Protein AF-A0A1Y4AIQ0-F1 (afdb_monomer_lite)

Radius of gyration: 14.74 Å; chains: 1; bounding box: 38×46×27 Å

Secondary structure (DSSP, 8-state):
-------------S---S-TT-SSSEEEEEEEEEETTEEEEEETTS-EEEEEGGG-EEEE-SS-SSEEEESSTTEEEE-HHHHHHHT-TTTPEE--

Structure (mmCIF, N/CA/C/O backbone):
data_AF-A0A1Y4AIQ0-F1
#
_entry.id   AF-A0A1Y4AIQ0-F1
#
loop_
_atom_site.group_PDB
_atom_site.id
_atom_site.type_symbol
_atom_site.label_atom_id
_atom_site.label_alt_id
_atom_site.label_comp_id
_atom_site.label_asym_id
_atom_site.label_entity_id
_atom_site.label_seq_id
_atom_site.pdbx_PDB_ins_code
_atom_site.Cartn_x
_atom_site.Cartn_y
_atom_site.Cartn_z
_atom_site.occupancy
_atom_site.B_iso_or_equiv
_atom_site.auth_seq_id
_atom_site.auth_comp_id
_atom_site.auth_asym_id
_atom_site.auth_atom_id
_atom_site.pdbx_PDB_model_num
ATOM 1 N N . MET A 1 1 ? -1.102 -34.269 -13.958 1.00 29.97 1 MET A N 1
ATOM 2 C CA . MET A 1 1 ? 0.057 -34.027 -14.839 1.00 29.97 1 MET A CA 1
ATOM 3 C C . MET A 1 1 ? 0.415 -32.557 -14.704 1.00 29.97 1 MET A C 1
ATOM 5 O O . MET A 1 1 ? -0.475 -31.747 -14.890 1.00 29.97 1 MET A O 1
ATOM 9 N N . ILE A 1 2 ? 1.683 -32.296 -14.364 1.00 36.62 2 ILE A N 1
ATOM 10 C CA . ILE A 1 2 ? 2.462 -31.056 -14.549 1.00 36.62 2 ILE A CA 1
ATOM 11 C C . ILE A 1 2 ? 1.995 -29.822 -13.750 1.00 36.62 2 ILE A C 1
ATOM 13 O O . ILE A 1 2 ? 1.083 -29.106 -14.141 1.00 36.62 2 ILE A O 1
ATOM 17 N N . PHE A 1 3 ? 2.706 -29.565 -12.646 1.00 38.12 3 PHE A N 1
ATOM 18 C CA . PHE A 1 3 ? 2.817 -28.246 -12.022 1.00 38.12 3 PHE A CA 1
ATOM 19 C C . PHE A 1 3 ? 3.684 -27.368 -12.930 1.00 38.12 3 PHE A C 1
ATOM 21 O O . PHE A 1 3 ? 4.819 -27.740 -13.229 1.00 38.12 3 PHE A O 1
ATOM 28 N N . LEU A 1 4 ? 3.159 -26.231 -13.381 1.00 31.05 4 LEU A N 1
ATOM 29 C CA . LEU A 1 4 ? 3.916 -25.252 -14.152 1.00 31.05 4 LEU A CA 1
ATOM 30 C C . LEU A 1 4 ? 4.278 -24.088 -13.222 1.00 31.05 4 LEU A C 1
ATOM 32 O O . LEU A 1 4 ? 3.526 -23.130 -13.084 1.00 31.05 4 LEU A O 1
ATOM 36 N N . ALA A 1 5 ? 5.416 -24.206 -12.541 1.00 42.72 5 ALA A N 1
ATOM 37 C CA . ALA A 1 5 ? 6.068 -23.063 -11.918 1.00 42.72 5 ALA A CA 1
ATOM 38 C C . ALA A 1 5 ? 6.820 -22.313 -13.025 1.00 42.72 5 ALA A C 1
ATOM 40 O O . ALA A 1 5 ? 7.850 -22.790 -13.501 1.00 42.72 5 ALA A O 1
ATOM 41 N N . ILE A 1 6 ? 6.291 -21.175 -13.474 1.00 37.56 6 ILE A N 1
ATOM 42 C CA . ILE A 1 6 ? 7.047 -20.250 -14.320 1.00 37.56 6 ILE A CA 1
ATOM 43 C C . ILE A 1 6 ? 7.687 -19.225 -13.384 1.00 37.56 6 ILE A C 1
ATOM 45 O O . ILE A 1 6 ? 7.074 -18.226 -13.026 1.00 37.56 6 ILE A O 1
ATOM 49 N N . GLY A 1 7 ? 8.911 -19.517 -12.944 1.00 33.06 7 GLY A N 1
ATOM 50 C CA . GLY A 1 7 ? 9.791 -18.516 -12.352 1.00 33.06 7 GLY A CA 1
ATOM 51 C C . GLY A 1 7 ? 10.483 -17.748 -13.472 1.00 33.06 7 GLY A C 1
ATOM 52 O O . GLY A 1 7 ? 11.173 -18.353 -14.294 1.00 33.06 7 GLY A O 1
ATOM 53 N N . PHE A 1 8 ? 10.297 -16.433 -13.516 1.00 34.88 8 PHE A N 1
ATOM 54 C CA . PHE A 1 8 ? 11.135 -15.551 -14.319 1.00 34.88 8 PHE A CA 1
ATOM 55 C C . PHE A 1 8 ? 12.298 -15.077 -13.447 1.00 34.88 8 PHE A C 1
ATOM 57 O O . PHE A 1 8 ? 12.088 -14.493 -12.392 1.00 34.88 8 PHE A O 1
ATOM 64 N N . VAL A 1 9 ? 13.524 -15.370 -13.884 1.00 34.50 9 VAL A N 1
ATOM 65 C CA . VAL A 1 9 ? 14.760 -14.823 -13.317 1.00 34.50 9 VAL A CA 1
ATOM 66 C C . VAL A 1 9 ? 15.197 -13.691 -14.238 1.00 34.50 9 VAL A C 1
ATOM 68 O O . VAL A 1 9 ? 15.555 -13.954 -15.387 1.00 34.50 9 VAL A O 1
ATOM 71 N N . PHE A 1 10 ? 15.186 -12.455 -13.745 1.00 38.19 10 PHE A N 1
ATOM 72 C CA . PHE A 1 10 ? 15.839 -11.325 -14.400 1.00 38.19 10 PHE A CA 1
ATOM 73 C C . PHE A 1 10 ? 17.009 -10.867 -13.524 1.00 38.19 10 PHE A C 1
ATOM 75 O O . PHE A 1 10 ? 16.827 -10.452 -12.389 1.00 38.19 10 PHE A O 1
ATOM 82 N N . PHE A 1 11 ? 18.224 -11.007 -14.055 1.00 38.06 11 PHE A N 1
ATOM 83 C CA . PHE A 1 11 ? 19.413 -10.311 -13.571 1.00 38.06 11 PHE A CA 1
ATOM 84 C C . PHE A 1 11 ? 19.567 -9.054 -14.428 1.00 38.06 11 PHE A C 1
ATOM 86 O O . PHE A 1 11 ? 19.747 -9.189 -15.640 1.00 38.06 11 PHE A O 1
ATOM 93 N N . ASP A 1 12 ? 19.554 -7.867 -13.821 1.00 36.94 12 ASP A N 1
ATOM 94 C CA . ASP A 1 12 ? 19.977 -6.629 -14.484 1.00 36.94 12 ASP A CA 1
ATOM 95 C C . ASP A 1 12 ? 21.108 -5.960 -13.666 1.00 36.94 12 ASP A C 1
ATOM 97 O O . ASP A 1 12 ? 20.915 -5.686 -12.482 1.00 36.94 12 ASP A O 1
ATOM 101 N N . PRO A 1 13 ? 22.323 -5.753 -14.222 1.00 36.06 13 PRO A N 1
ATOM 102 C CA . PRO A 1 13 ? 23.491 -5.309 -13.458 1.00 36.06 1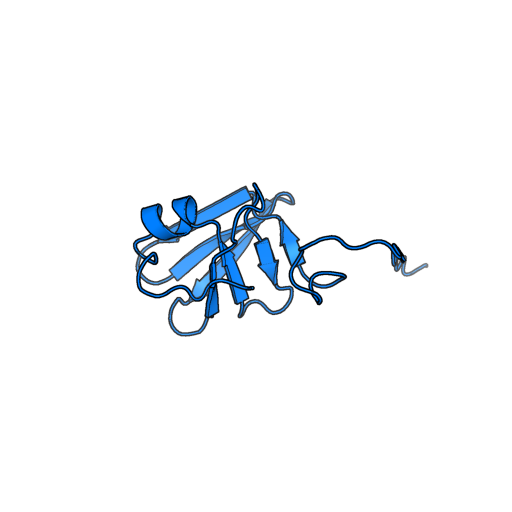3 PRO A CA 1
ATOM 103 C C . PRO A 1 13 ? 23.745 -3.788 -13.492 1.00 36.06 13 PRO A C 1
ATOM 105 O O . PRO A 1 13 ? 24.869 -3.362 -13.224 1.00 36.06 13 PRO A O 1
ATOM 108 N N . LEU A 1 14 ? 22.763 -2.942 -13.832 1.00 39.66 14 LEU A N 1
ATOM 109 C CA . LEU A 1 14 ? 22.974 -1.490 -13.957 1.00 39.66 14 LEU A CA 1
ATOM 110 C C . LEU A 1 14 ? 21.834 -0.640 -13.357 1.00 39.66 14 LEU A C 1
ATOM 112 O O . LEU A 1 14 ? 21.015 -0.078 -14.072 1.00 39.66 14 LEU A O 1
ATOM 116 N N . GLY A 1 15 ? 21.875 -0.462 -12.031 1.00 36.72 15 GLY A N 1
ATOM 117 C CA . GLY A 1 15 ? 21.646 0.831 -11.364 1.00 36.72 15 GLY A CA 1
ATOM 118 C C . GLY A 1 15 ? 20.308 1.548 -11.577 1.00 36.72 15 GLY A C 1
ATOM 119 O O . GLY A 1 15 ? 20.311 2.735 -11.911 1.00 36.72 15 GLY A O 1
ATOM 120 N N . SER A 1 16 ? 19.184 0.874 -11.328 1.00 36.81 16 SER A N 1
ATOM 121 C CA . SER A 1 16 ? 17.886 1.538 -11.147 1.00 36.81 16 SER A CA 1
ATOM 122 C C . SER A 1 16 ? 17.717 1.968 -9.687 1.00 36.81 16 SER A C 1
ATOM 124 O O . SER A 1 16 ? 17.914 1.156 -8.789 1.00 36.81 16 SER A O 1
ATOM 126 N N . LYS A 1 17 ? 17.315 3.222 -9.445 1.00 39.88 17 LYS A N 1
ATOM 127 C CA . LYS A 1 17 ? 16.819 3.702 -8.141 1.00 39.88 17 LYS A CA 1
ATOM 128 C C . LYS A 1 17 ? 15.391 3.198 -7.905 1.00 39.88 17 LYS A C 1
ATOM 130 O O . LYS A 1 17 ? 14.457 3.981 -7.789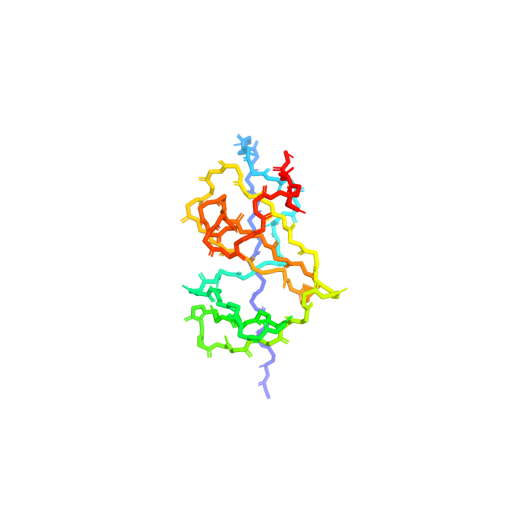 1.00 39.88 17 LYS A O 1
ATOM 135 N N . ASN A 1 18 ? 15.224 1.887 -7.936 1.00 46.12 18 ASN A N 1
ATOM 136 C CA . ASN A 1 18 ? 14.089 1.249 -7.295 1.00 46.12 18 ASN A CA 1
ATOM 137 C C . ASN A 1 18 ? 14.554 0.848 -5.893 1.00 46.12 18 ASN A C 1
ATOM 139 O O . ASN A 1 18 ? 15.736 0.526 -5.748 1.00 46.12 18 ASN A O 1
ATOM 143 N N . PRO A 1 19 ? 13.672 0.836 -4.884 1.00 46.91 19 PRO A N 1
ATOM 144 C CA . PRO A 1 19 ? 14.009 0.233 -3.605 1.00 46.91 19 PRO A CA 1
ATOM 145 C C . PRO A 1 19 ? 14.510 -1.197 -3.849 1.00 46.91 19 PRO A C 1
ATOM 147 O O . PRO A 1 19 ? 13.802 -2.042 -4.408 1.00 46.91 19 PRO A O 1
ATOM 150 N N . GLU A 1 20 ? 15.778 -1.436 -3.510 1.00 39.69 20 GLU A N 1
ATOM 151 C CA . GLU A 1 20 ? 16.421 -2.742 -3.641 1.00 39.69 20 GLU A CA 1
ATOM 152 C C . GLU A 1 20 ? 15.636 -3.754 -2.786 1.00 39.69 20 GLU A C 1
ATOM 154 O O . GLU A 1 20 ? 15.581 -3.626 -1.564 1.00 39.69 20 GLU A O 1
ATOM 159 N N . GLY A 1 21 ? 14.995 -4.745 -3.423 1.00 44.03 21 GLY A N 1
ATOM 160 C CA 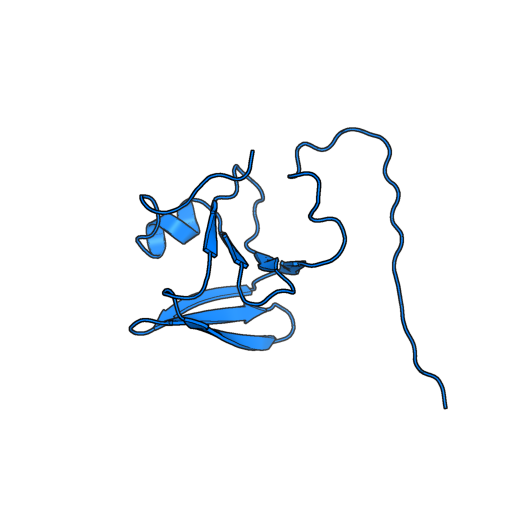. GLY A 1 21 ? 14.185 -5.768 -2.738 1.00 44.03 21 GLY A CA 1
ATOM 161 C C . GLY A 1 21 ? 12.795 -6.027 -3.330 1.00 44.03 21 GLY A C 1
ATOM 162 O O . GLY A 1 21 ? 12.203 -7.060 -3.033 1.00 44.03 21 GLY A O 1
ATOM 163 N N . VAL A 1 22 ? 12.299 -5.172 -4.233 1.00 49.53 22 VAL A N 1
ATOM 164 C CA . VAL A 1 22 ? 11.014 -5.358 -4.954 1.00 49.53 22 VAL A CA 1
ATOM 165 C C . VAL A 1 22 ? 11.174 -6.269 -6.189 1.00 49.53 22 VAL A C 1
ATOM 167 O O . VAL A 1 22 ? 10.460 -6.151 -7.177 1.00 49.53 22 VAL A O 1
ATOM 170 N N . ASP A 1 23 ? 12.132 -7.197 -6.168 1.00 46.97 23 ASP A N 1
ATOM 171 C CA . ASP A 1 23 ? 12.495 -8.001 -7.344 1.00 46.97 23 ASP A CA 1
ATOM 172 C C . ASP A 1 23 ? 11.813 -9.380 -7.411 1.00 46.97 23 ASP A C 1
ATOM 174 O O . ASP A 1 23 ? 12.156 -10.179 -8.286 1.00 46.97 23 ASP A O 1
ATOM 178 N N . THR A 1 24 ? 10.838 -9.726 -6.547 1.00 51.31 24 THR A N 1
ATOM 179 C CA . THR A 1 24 ? 10.030 -10.959 -6.778 1.00 51.31 24 THR A CA 1
ATOM 180 C C . THR A 1 24 ? 8.672 -11.116 -6.061 1.00 51.31 24 THR A C 1
ATOM 182 O O . THR A 1 24 ? 7.965 -12.084 -6.359 1.00 51.31 24 THR A O 1
ATOM 185 N N . ASP A 1 25 ? 8.254 -10.206 -5.171 1.00 64.62 25 ASP A N 1
ATOM 186 C CA . ASP A 1 25 ? 7.110 -10.441 -4.261 1.00 64.62 25 ASP A CA 1
ATOM 187 C C . ASP A 1 25 ? 6.096 -9.278 -4.188 1.00 64.62 25 ASP A C 1
ATOM 189 O O . ASP A 1 25 ? 5.566 -8.989 -3.125 1.00 64.62 25 ASP A O 1
ATOM 193 N N . ALA A 1 26 ? 5.794 -8.604 -5.300 1.00 74.38 26 ALA A N 1
ATOM 194 C CA . ALA A 1 26 ? 4.788 -7.535 -5.344 1.00 74.38 26 ALA A CA 1
ATOM 195 C C . ALA A 1 26 ? 3.852 -7.690 -6.548 1.00 74.38 26 ALA A C 1
ATOM 197 O O . ALA A 1 26 ? 4.272 -8.158 -7.609 1.00 74.38 26 ALA A O 1
ATOM 198 N N . PHE A 1 27 ? 2.599 -7.261 -6.405 1.00 81.06 27 PHE A N 1
ATOM 199 C CA . PHE A 1 27 ? 1.618 -7.231 -7.488 1.00 81.06 27 PHE A CA 1
ATOM 200 C C . PHE A 1 27 ? 1.117 -5.805 -7.723 1.00 81.06 27 PHE A C 1
ATOM 202 O O . PHE A 1 27 ? 0.939 -5.028 -6.783 1.00 81.06 27 PHE A O 1
ATOM 209 N N . 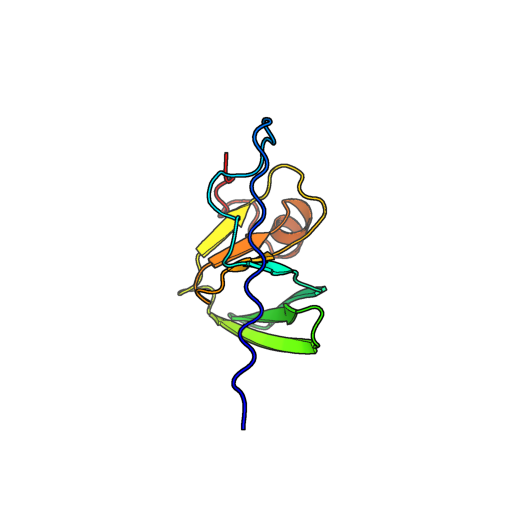GLU A 1 28 ? 0.898 -5.455 -8.992 1.00 85.94 28 GLU A N 1
ATOM 210 C CA . GLU A 1 28 ? 0.401 -4.134 -9.373 1.00 85.94 28 GLU A CA 1
ATOM 211 C C . GLU A 1 28 ? -1.084 -3.978 -9.026 1.00 85.94 28 GLU A C 1
ATOM 213 O O . GLU A 1 28 ? -1.913 -4.853 -9.304 1.00 85.94 28 GLU A O 1
ATOM 218 N N . LEU A 1 29 ? -1.427 -2.819 -8.471 1.00 88.81 29 LEU A N 1
ATOM 219 C CA . LEU A 1 29 ? -2.787 -2.489 -8.081 1.00 88.81 29 LEU A CA 1
ATOM 220 C C . LEU A 1 29 ? -3.488 -1.684 -9.166 1.00 88.81 29 LEU A C 1
ATOM 222 O O . LEU A 1 29 ? -2.989 -0.667 -9.647 1.00 88.81 29 LEU A O 1
ATOM 226 N N . ARG A 1 30 ? -4.700 -2.117 -9.509 1.00 90.38 30 ARG A N 1
ATOM 227 C CA . ARG A 1 30 ? -5.613 -1.354 -10.358 1.00 90.38 30 ARG A CA 1
ATOM 228 C C . ARG A 1 30 ? -6.225 -0.194 -9.587 1.00 90.38 30 ARG A C 1
ATOM 230 O O . ARG A 1 30 ? -6.390 0.895 -10.134 1.00 90.38 30 ARG A O 1
ATOM 237 N N . SER A 1 31 ? -6.614 -0.436 -8.339 1.00 89.94 31 SER A N 1
ATOM 238 C CA . SER A 1 31 ? -7.234 0.585 -7.499 1.00 89.94 31 SER A CA 1
ATOM 239 C C . SER A 1 31 ? -7.140 0.241 -6.023 1.00 89.94 31 SER A C 1
ATOM 241 O O . SER A 1 31 ? -7.317 -0.916 -5.647 1.00 89.94 31 SER A O 1
ATOM 243 N N . VAL A 1 32 ? -6.980 1.278 -5.205 1.00 91.31 32 VAL A N 1
ATOM 244 C CA . VAL A 1 32 ? -7.100 1.214 -3.747 1.00 91.31 32 VAL A CA 1
ATOM 245 C C . VAL A 1 32 ? -8.166 2.206 -3.302 1.00 91.31 32 VAL A C 1
ATOM 247 O O . VAL A 1 32 ? -8.137 3.382 -3.692 1.00 91.31 32 VAL A O 1
ATOM 250 N N . THR A 1 33 ? -9.121 1.735 -2.509 1.00 92.31 33 THR A N 1
ATOM 251 C CA . THR A 1 33 ? -10.209 2.545 -1.953 1.00 92.31 33 THR A CA 1
ATOM 252 C C . THR A 1 33 ? -10.332 2.265 -0.466 1.00 92.31 33 THR A C 1
ATOM 254 O O . THR A 1 33 ? -10.156 1.134 -0.039 1.00 92.31 33 THR A O 1
ATOM 257 N N . MET A 1 34 ? -10.630 3.291 0.322 1.00 89.56 34 MET A N 1
ATOM 258 C CA . MET A 1 34 ? -10.920 3.129 1.741 1.00 89.56 34 MET A CA 1
ATOM 259 C C . MET A 1 34 ? -12.435 3.029 1.927 1.00 89.56 34 MET A C 1
ATOM 261 O O . MET A 1 34 ? -13.171 3.937 1.526 1.00 89.56 34 MET A O 1
ATOM 265 N N . SER A 1 35 ? -12.887 1.919 2.503 1.00 86.88 35 SER A N 1
ATOM 266 C CA . SER A 1 35 ? -14.297 1.609 2.740 1.00 86.88 35 SER A CA 1
ATOM 267 C C . SER A 1 35 ? -14.513 1.379 4.231 1.00 86.88 35 SER A C 1
ATOM 269 O O . SER A 1 35 ? -14.262 0.298 4.754 1.00 86.88 35 SER A O 1
ATOM 271 N N . GLY A 1 36 ? -14.994 2.407 4.932 1.00 88.19 36 GLY A N 1
ATOM 272 C CA . GLY A 1 36 ? -15.023 2.374 6.394 1.00 88.19 36 GLY A CA 1
ATOM 273 C C . GLY A 1 36 ? -13.601 2.450 6.948 1.00 88.19 36 GLY A C 1
ATOM 274 O O . GLY A 1 36 ? -12.922 3.441 6.688 1.00 88.19 36 GLY A O 1
ATOM 275 N N . ASP A 1 37 ? -13.180 1.403 7.660 1.00 87.75 37 ASP A N 1
ATOM 276 C CA . ASP A 1 37 ? -11.873 1.311 8.331 1.00 87.75 37 ASP A CA 1
ATOM 277 C C . ASP A 1 37 ? -10.881 0.371 7.601 1.00 87.75 37 ASP A C 1
ATOM 279 O O . ASP A 1 37 ? -9.748 0.191 8.047 1.00 87.75 37 ASP A O 1
ATOM 283 N N . ASP A 1 38 ? -11.287 -0.211 6.463 1.00 91.06 38 ASP A N 1
ATOM 284 C CA . ASP A 1 38 ? -10.484 -1.164 5.688 1.00 91.06 38 ASP A CA 1
ATOM 285 C C . ASP A 1 38 ? -10.119 -0.621 4.292 1.00 91.06 38 ASP A C 1
ATOM 287 O O . ASP A 1 38 ? -10.857 0.156 3.668 1.00 91.06 38 ASP A O 1
ATOM 291 N N . TYR A 1 39 ? -8.985 -1.084 3.768 1.00 89.69 39 TYR A N 1
ATOM 292 C CA . TYR A 1 39 ? -8.561 -0.902 2.386 1.00 89.69 39 TYR A CA 1
ATOM 293 C C . TYR A 1 39 ? -9.159 -1.991 1.494 1.00 89.69 39 TYR A C 1
ATOM 295 O O . TYR A 1 39 ? -8.855 -3.173 1.636 1.00 89.69 39 TYR A O 1
ATOM 303 N N . GLU A 1 40 ? -9.956 -1.581 0.514 1.00 92.94 40 GLU A N 1
ATOM 304 C CA . GLU A 1 40 ? -10.339 -2.411 -0.621 1.00 92.94 40 GLU A CA 1
ATOM 305 C C . GLU A 1 40 ? -9.306 -2.245 -1.736 1.00 92.94 40 GLU A C 1
ATOM 307 O O . GLU A 1 40 ? -9.171 -1.178 -2.350 1.00 92.94 40 GLU A O 1
ATOM 312 N N . VAL A 1 41 ? -8.574 -3.321 -1.997 1.00 91.06 41 VAL A N 1
ATOM 313 C CA . VAL A 1 41 ? -7.476 -3.367 -2.956 1.00 91.06 41 VAL A CA 1
ATOM 314 C C . VAL A 1 41 ? -7.861 -4.285 -4.100 1.00 91.06 41 VAL A C 1
ATOM 316 O O . VAL A 1 41 ? -8.201 -5.447 -3.890 1.00 91.06 41 VAL A O 1
ATOM 319 N N . VAL A 1 42 ? -7.799 -3.765 -5.323 1.00 89.31 42 VAL A N 1
ATOM 320 C CA . VAL A 1 42 ? -8.081 -4.544 -6.530 1.00 89.31 42 VAL A CA 1
ATOM 321 C C . VAL A 1 42 ? -6.836 -4.613 -7.391 1.00 89.31 42 VAL A C 1
ATOM 323 O O . VAL A 1 42 ? -6.285 -3.574 -7.766 1.00 89.31 42 VAL A O 1
ATOM 326 N N . THR A 1 43 ? -6.410 -5.826 -7.722 1.00 88.62 43 THR A N 1
ATOM 327 C CA . THR A 1 43 ? -5.288 -6.068 -8.636 1.00 88.62 43 THR A CA 1
ATOM 328 C C . THR A 1 43 ? -5.737 -5.940 -10.094 1.00 88.62 43 THR A C 1
ATOM 330 O O . THR A 1 43 ? -6.929 -5.855 -10.405 1.00 88.62 43 THR A O 1
ATOM 333 N N . TYR A 1 44 ? -4.786 -5.912 -11.027 1.00 84.69 44 TYR A N 1
ATOM 334 C CA . TYR A 1 44 ? -5.114 -5.966 -12.458 1.00 84.69 44 TYR A CA 1
ATOM 335 C C . TYR A 1 44 ? -5.656 -7.324 -12.923 1.00 84.69 44 TYR A C 1
ATOM 337 O O . TYR A 1 44 ? -6.290 -7.375 -13.976 1.00 84.69 44 TYR A O 1
ATOM 345 N N . ASP A 1 45 ? -5.462 -8.380 -12.131 1.00 85.81 45 ASP A N 1
ATOM 346 C CA . ASP A 1 45 ? -5.999 -9.721 -12.383 1.00 85.81 45 ASP A CA 1
ATOM 347 C C . ASP A 1 45 ? -7.439 -9.897 -11.847 1.00 85.81 45 ASP A C 1
ATOM 349 O O . ASP A 1 45 ? -7.968 -11.004 -11.848 1.00 85.81 45 ASP A O 1
ATOM 353 N N . ASP A 1 46 ? -8.091 -8.801 -11.430 1.00 84.81 46 ASP A N 1
ATOM 354 C CA . ASP A 1 46 ? -9.435 -8.757 -10.830 1.00 84.81 46 ASP A CA 1
ATOM 355 C C . ASP A 1 46 ? -9.559 -9.455 -9.457 1.00 84.81 46 ASP A C 1
ATOM 357 O O . ASP A 1 46 ? -10.674 -9.690 -8.979 1.00 84.81 46 ASP A O 1
ATOM 361 N N . ASP A 1 47 ? -8.440 -9.711 -8.773 1.00 86.00 47 ASP A N 1
ATOM 362 C CA . ASP A 1 47 ? -8.458 -10.168 -7.382 1.00 86.00 47 ASP A CA 1
ATOM 363 C C . ASP A 1 47 ? -8.772 -9.003 -6.436 1.00 86.00 47 ASP A C 1
ATOM 365 O O . ASP A 1 47 ? -8.218 -7.906 -6.563 1.00 86.00 47 ASP A O 1
ATOM 369 N N . LEU A 1 48 ? -9.665 -9.254 -5.475 1.00 89.44 48 LEU A N 1
ATOM 370 C CA . LEU A 1 48 ? -10.068 -8.304 -4.439 1.00 89.44 48 LEU A CA 1
ATOM 371 C C . LEU A 1 48 ? -9.511 -8.741 -3.085 1.00 89.44 48 LEU A C 1
ATOM 373 O O . LEU A 1 48 ? -9.814 -9.836 -2.609 1.00 89.44 48 LEU A O 1
ATOM 377 N N . PHE A 1 49 ? -8.792 -7.830 -2.441 1.00 88.25 49 PHE A N 1
ATOM 378 C CA . PHE A 1 49 ? -8.302 -7.965 -1.077 1.00 88.25 49 PHE A CA 1
ATOM 379 C C . PHE A 1 49 ? -8.951 -6.902 -0.193 1.00 88.25 49 PHE A C 1
ATOM 381 O O . PHE A 1 49 ? -9.148 -5.761 -0.615 1.00 88.25 49 PHE A O 1
ATOM 388 N N . VAL A 1 50 ? -9.288 -7.292 1.033 1.00 91.00 50 VAL A N 1
ATOM 389 C CA . VAL A 1 50 ? -9.781 -6.383 2.071 1.00 91.00 50 VAL A CA 1
ATOM 390 C C . VAL A 1 50 ? -8.768 -6.417 3.196 1.00 91.00 50 VAL A C 1
ATOM 392 O O . VAL A 1 50 ? -8.611 -7.447 3.852 1.00 91.00 50 VAL A O 1
ATOM 395 N N . LEU A 1 51 ? -8.052 -5.313 3.369 1.00 89.25 51 LEU A N 1
ATOM 396 C CA . LEU A 1 51 ? -6.931 -5.226 4.287 1.00 89.25 51 LEU A CA 1
ATOM 397 C C . LEU A 1 51 ? -7.229 -4.197 5.372 1.00 89.25 51 LEU A C 1
ATOM 399 O O . LEU A 1 51 ? -7.563 -3.054 5.078 1.00 89.25 51 LEU A O 1
ATOM 403 N N . SER A 1 52 ? -7.092 -4.596 6.630 1.00 88.38 52 SER A N 1
ATOM 404 C CA . SER A 1 52 ? -7.362 -3.709 7.761 1.00 88.38 52 SER A CA 1
ATOM 405 C C . SER A 1 52 ? -6.245 -2.686 7.930 1.00 88.38 52 SER A C 1
ATOM 407 O O . SER A 1 52 ? -5.081 -3.072 8.042 1.00 88.38 52 SER A O 1
ATOM 409 N N . ALA A 1 53 ? -6.595 -1.399 8.013 1.00 84.56 53 ALA A N 1
ATOM 410 C CA . ALA A 1 53 ? -5.612 -0.327 8.169 1.00 84.56 53 ALA A CA 1
ATOM 411 C C . ALA A 1 53 ? -4.759 -0.461 9.444 1.00 84.56 53 ALA A C 1
ATOM 413 O O . ALA A 1 53 ? -3.607 -0.043 9.457 1.00 84.56 53 ALA A O 1
ATOM 414 N N . ASP A 1 54 ? -5.282 -1.125 10.477 1.00 85.75 54 ASP A N 1
ATOM 415 C CA . ASP A 1 54 ? -4.564 -1.380 11.731 1.00 85.75 54 ASP A CA 1
ATOM 416 C C . ASP A 1 54 ? -3.465 -2.452 11.610 1.00 85.75 54 ASP A C 1
ATOM 418 O O . ASP A 1 54 ? -2.598 -2.556 12.478 1.00 85.75 54 ASP A O 1
ATOM 422 N N . ASN A 1 55 ? -3.518 -3.292 10.571 1.00 83.19 55 ASN A N 1
ATOM 423 C CA . ASN A 1 55 ? -2.627 -4.445 10.391 1.00 83.19 55 ASN A CA 1
ATOM 424 C C . ASN A 1 55 ? -1.783 -4.353 9.114 1.00 83.19 55 ASN A C 1
ATOM 426 O O . ASN A 1 55 ? -1.084 -5.309 8.773 1.00 83.19 55 ASN A O 1
ATOM 430 N N . VAL A 1 56 ? -1.878 -3.229 8.406 1.00 86.50 56 VAL A N 1
ATOM 431 C CA . VAL A 1 56 ? -1.232 -3.004 7.117 1.00 86.50 56 VAL A CA 1
ATOM 432 C C . VAL A 1 56 ? -0.308 -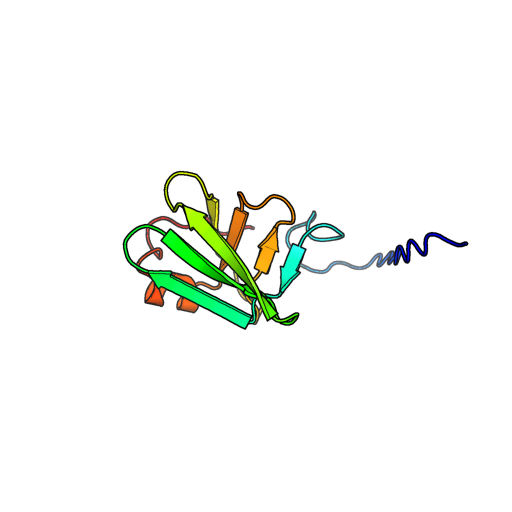1.812 7.231 1.00 86.50 56 VAL A C 1
ATOM 434 O O . VAL A 1 56 ? -0.716 -0.711 7.587 1.00 86.50 56 VAL A O 1
ATOM 437 N N . GLU A 1 57 ? 0.944 -2.035 6.880 1.00 86.19 57 GLU A N 1
ATOM 438 C CA . GLU A 1 57 ? 1.935 -0.997 6.692 1.00 86.19 57 GLU A CA 1
ATOM 439 C C . GLU A 1 57 ? 1.729 -0.333 5.328 1.00 86.19 57 GLU A C 1
ATOM 441 O O . GLU A 1 57 ? 1.640 -1.006 4.299 1.00 86.19 57 GLU A O 1
ATOM 446 N N . VAL A 1 58 ? 1.652 0.997 5.311 1.00 87.31 58 VAL A N 1
ATOM 447 C CA . VAL A 1 58 ? 1.534 1.776 4.077 1.00 87.31 58 VAL A CA 1
ATOM 448 C C . VAL A 1 58 ? 2.799 2.595 3.880 1.00 87.31 58 VAL A C 1
ATOM 450 O O . VAL A 1 58 ? 3.174 3.404 4.724 1.00 87.31 58 VAL A O 1
ATOM 453 N N . LEU A 1 59 ? 3.430 2.409 2.729 1.00 86.44 59 LEU A N 1
ATOM 454 C CA . LEU A 1 59 ? 4.680 3.046 2.354 1.00 86.44 59 LEU A CA 1
ATOM 455 C C . LEU A 1 59 ? 4.489 3.923 1.114 1.00 86.44 59 LEU A C 1
ATOM 457 O O . LEU A 1 59 ? 3.762 3.577 0.180 1.00 86.44 59 LEU A O 1
ATOM 461 N N . GLY A 1 60 ? 5.158 5.071 1.108 1.00 83.88 60 GLY A N 1
ATOM 462 C CA . GLY A 1 60 ? 5.140 6.036 0.017 1.00 83.88 60 GLY A CA 1
ATOM 463 C C . GLY A 1 60 ? 6.176 5.715 -1.061 1.00 83.88 60 GLY A C 1
ATOM 464 O O . GLY A 1 60 ? 7.334 5.425 -0.759 1.00 83.88 60 GLY A O 1
ATOM 465 N N . LEU A 1 61 ? 5.778 5.820 -2.328 1.00 82.75 61 LEU A N 1
ATOM 466 C CA . LEU A 1 61 ? 6.675 5.706 -3.483 1.00 82.75 61 LEU A CA 1
ATOM 467 C C . LEU A 1 61 ? 7.152 7.088 -3.938 1.00 82.75 61 LEU A C 1
ATOM 469 O O . LEU A 1 61 ? 6.342 7.996 -4.076 1.00 82.75 61 LEU A O 1
ATOM 473 N N . GLU A 1 62 ? 8.443 7.252 -4.230 1.00 73.50 62 GLU A N 1
ATOM 474 C CA . GLU A 1 62 ? 8.970 8.572 -4.610 1.00 73.50 62 GLU A CA 1
ATOM 475 C C . GLU A 1 62 ? 8.530 9.037 -6.013 1.00 73.50 62 GLU A C 1
ATOM 477 O O . GLU A 1 62 ? 8.336 10.236 -6.193 1.00 73.50 62 GLU A O 1
ATOM 482 N N . ASP A 1 63 ? 8.341 8.142 -7.002 1.00 65.62 63 ASP A N 1
ATOM 483 C CA . ASP A 1 63 ? 7.900 8.556 -8.359 1.00 65.62 63 ASP A CA 1
ATOM 484 C C . ASP A 1 63 ? 7.456 7.403 -9.302 1.00 65.62 63 ASP A C 1
ATOM 486 O O . ASP A 1 63 ? 7.483 7.520 -10.528 1.00 65.62 63 ASP A O 1
ATOM 490 N N . SER A 1 64 ? 7.073 6.232 -8.774 1.00 66.06 64 SER A N 1
ATOM 491 C CA . SER A 1 64 ? 7.004 4.979 -9.566 1.00 66.06 64 SER A CA 1
ATOM 492 C C . SER A 1 64 ? 5.893 4.909 -10.633 1.00 66.06 64 SER A C 1
ATOM 494 O O . SER A 1 64 ? 5.801 3.935 -11.382 1.00 66.06 64 SER A O 1
ATOM 496 N N . GLY A 1 65 ? 4.996 5.892 -10.720 1.00 73.69 65 GLY A N 1
ATOM 497 C CA . GLY A 1 65 ? 3.912 5.879 -11.703 1.00 73.69 65 GLY A CA 1
ATOM 498 C C . GLY A 1 65 ? 2.882 4.742 -11.540 1.00 73.69 65 GLY A C 1
ATOM 499 O O . GLY A 1 65 ? 1.864 4.790 -12.237 1.00 73.69 65 GLY A O 1
ATOM 500 N N . ARG A 1 66 ? 3.022 3.815 -10.573 1.00 82.69 66 ARG A N 1
ATOM 501 C CA . ARG A 1 66 ? 2.055 2.737 -10.250 1.00 82.69 66 ARG A CA 1
ATOM 502 C C . ARG A 1 66 ? 1.967 2.464 -8.736 1.00 82.69 66 ARG A C 1
ATOM 504 O O . ARG A 1 66 ? 2.904 2.775 -8.015 1.00 82.69 66 ARG A O 1
ATOM 511 N N . ASP A 1 67 ? 0.841 1.918 -8.280 1.00 87.50 67 ASP A N 1
ATOM 512 C CA . ASP A 1 67 ? 0.643 1.461 -6.893 1.00 87.50 67 ASP A CA 1
ATOM 513 C C . ASP A 1 67 ? 0.846 -0.065 -6.823 1.00 87.50 67 ASP A C 1
ATOM 515 O O . ASP A 1 67 ? 0.589 -0.771 -7.805 1.00 87.50 67 ASP A O 1
ATOM 519 N N . PHE A 1 68 ? 1.290 -0.582 -5.676 1.00 87.75 68 PHE A N 1
ATOM 520 C CA . PHE A 1 68 ? 1.646 -1.993 -5.500 1.00 87.75 68 PHE A CA 1
ATOM 521 C C . PHE A 1 68 ? 1.212 -2.535 -4.132 1.00 87.75 68 PHE A C 1
ATOM 523 O O . PHE A 1 68 ? 1.148 -1.802 -3.149 1.00 87.75 68 PHE A O 1
ATOM 530 N N . MET A 1 69 ? 0.953 -3.839 -4.066 1.00 86.94 69 MET A N 1
ATOM 531 C CA . MET A 1 69 ? 0.778 -4.588 -2.819 1.00 86.94 69 MET A CA 1
ATOM 532 C C . MET A 1 69 ? 1.831 -5.683 -2.754 1.00 86.94 69 MET A C 1
ATOM 534 O O . MET A 1 69 ? 2.101 -6.353 -3.755 1.00 86.94 69 MET A O 1
ATOM 538 N N . SER A 1 70 ? 2.425 -5.854 -1.581 1.00 83.69 70 SER A N 1
ATOM 539 C CA . SER A 1 70 ? 3.328 -6.963 -1.310 1.00 83.69 70 SER A CA 1
ATOM 540 C C . SER A 1 70 ? 2.584 -8.299 -1.361 1.00 83.69 70 SER A C 1
ATOM 542 O O . SER A 1 70 ? 1.370 -8.386 -1.185 1.00 83.69 70 SER A O 1
ATOM 544 N N . ARG A 1 71 ? 3.306 -9.382 -1.639 1.00 75.81 71 ARG A N 1
ATOM 545 C CA . ARG A 1 71 ? 2.779 -10.744 -1.509 1.00 75.81 71 ARG A CA 1
ATOM 546 C C . ARG A 1 71 ? 2.481 -11.074 -0.049 1.00 75.81 71 ARG A C 1
ATOM 548 O O . ARG A 1 71 ? 1.604 -11.898 0.205 1.00 75.81 71 ARG A O 1
ATOM 555 N N . ASP A 1 72 ? 3.200 -10.467 0.894 1.00 74.75 72 ASP A N 1
ATOM 556 C CA . ASP A 1 72 ? 2.683 -10.368 2.250 1.00 74.75 72 ASP A CA 1
ATOM 557 C C . ASP A 1 72 ? 1.567 -9.314 2.255 1.00 74.75 72 ASP A C 1
ATOM 559 O O . ASP A 1 72 ? 1.759 -8.145 1.954 1.00 74.75 72 ASP A O 1
ATOM 563 N N . GLU A 1 73 ? 0.338 -9.730 2.549 1.00 72.88 73 GLU A N 1
ATOM 564 C CA . GLU A 1 73 ? -0.845 -8.849 2.534 1.00 72.88 73 GLU A CA 1
ATOM 565 C C . GLU A 1 73 ? -0.768 -7.713 3.583 1.00 72.88 73 GLU A C 1
ATOM 567 O O . GLU A 1 73 ? -1.703 -6.934 3.748 1.00 72.88 73 GLU A O 1
ATOM 572 N N . SER A 1 74 ? 0.346 -7.625 4.311 1.00 83.00 74 SER A N 1
ATOM 573 C CA . SER A 1 74 ? 0.642 -6.638 5.338 1.00 83.00 74 SER A CA 1
ATOM 574 C C . SER A 1 74 ? 1.265 -5.351 4.815 1.00 83.00 74 SER A C 1
ATOM 576 O O . SER A 1 74 ? 1.407 -4.437 5.618 1.00 83.00 74 SER A O 1
ATOM 578 N N . THR A 1 75 ? 1.655 -5.244 3.541 1.00 86.44 75 THR A N 1
ATOM 579 C CA . THR A 1 75 ? 2.363 -4.043 3.065 1.00 86.44 75 THR A CA 1
ATOM 580 C C . THR A 1 75 ? 1.806 -3.509 1.747 1.00 86.44 75 THR A C 1
ATOM 582 O O . THR A 1 75 ? 1.739 -4.207 0.731 1.00 86.44 75 THR A O 1
ATOM 585 N N . LEU A 1 76 ? 1.438 -2.227 1.756 1.00 88.75 76 LEU A N 1
ATOM 586 C CA . LEU A 1 76 ? 0.992 -1.465 0.594 1.00 88.75 76 LEU A CA 1
ATOM 587 C C . LEU A 1 76 ? 2.022 -0.402 0.228 1.00 88.75 76 LEU A C 1
ATOM 589 O O . LEU A 1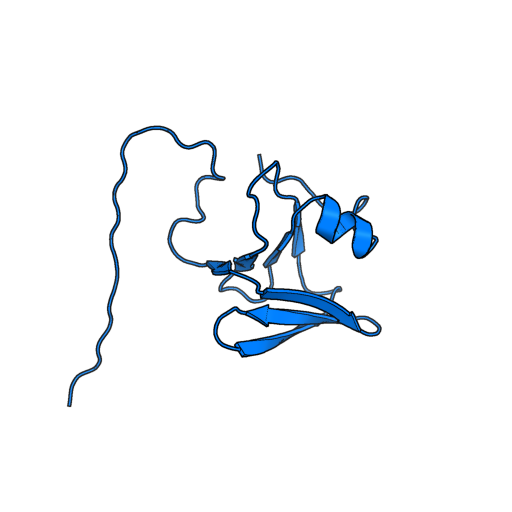 76 ? 2.436 0.388 1.070 1.00 88.75 76 LEU A O 1
ATOM 593 N N . TRP A 1 77 ? 2.366 -0.325 -1.053 1.00 89.38 77 TRP A N 1
ATOM 594 C CA . TRP A 1 77 ? 3.172 0.757 -1.602 1.00 89.38 77 TRP A CA 1
ATOM 595 C C . TRP A 1 77 ? 2.300 1.646 -2.473 1.00 89.38 77 TRP A C 1
ATOM 597 O O . TRP A 1 77 ? 1.856 1.253 -3.554 1.00 89.38 77 TRP A O 1
ATOM 607 N N . LEU A 1 78 ? 2.056 2.860 -2.000 1.00 87.75 78 LEU A N 1
ATOM 608 C CA . LEU A 1 78 ? 1.179 3.815 -2.654 1.00 87.75 78 LEU A CA 1
ATOM 609 C C . LEU A 1 78 ? 1.970 5.025 -3.119 1.00 87.75 78 LEU A C 1
ATOM 611 O O . LEU A 1 78 ? 2.913 5.486 -2.475 1.00 87.75 78 LEU A O 1
ATOM 615 N N . LYS A 1 79 ? 1.541 5.600 -4.232 1.00 87.50 79 LYS A N 1
ATOM 616 C CA . LYS A 1 79 ? 2.008 6.922 -4.629 1.00 87.50 79 LYS A CA 1
ATOM 617 C C . LYS A 1 79 ? 1.613 7.992 -3.616 1.00 87.50 79 LYS A C 1
ATOM 619 O O . LYS A 1 79 ? 0.559 7.864 -2.988 1.00 87.50 79 LYS A O 1
ATOM 624 N N . PRO A 1 80 ? 2.341 9.120 -3.585 1.00 84.75 80 PRO A N 1
ATOM 625 C CA . PRO A 1 80 ? 2.010 10.252 -2.732 1.00 84.75 80 PRO A CA 1
ATOM 626 C C . PRO A 1 80 ? 0.606 10.791 -3.021 1.00 84.75 80 PRO A C 1
ATOM 628 O O . PRO A 1 80 ? -0.167 10.973 -2.091 1.00 84.75 80 PRO A O 1
ATOM 631 N N . ASP A 1 81 ? 0.224 10.931 -4.295 1.00 87.50 81 ASP A N 1
ATOM 632 C CA . ASP A 1 81 ? -1.120 11.388 -4.684 1.00 87.50 81 ASP A CA 1
ATOM 633 C C . ASP A 1 81 ? -2.222 10.407 -4.245 1.00 87.50 81 ASP A C 1
ATOM 635 O O . ASP A 1 81 ? -3.306 10.813 -3.814 1.00 87.50 81 ASP A O 1
ATOM 639 N N . THR A 1 82 ? -1.962 9.096 -4.356 1.00 89.06 82 THR A N 1
ATOM 640 C CA . THR A 1 82 ? -2.900 8.061 -3.897 1.00 89.06 82 THR A CA 1
ATOM 641 C C . THR A 1 82 ? -3.039 8.129 -2.379 1.00 89.06 82 THR A C 1
ATOM 643 O O . THR A 1 82 ? -4.161 8.139 -1.876 1.00 89.06 82 THR A O 1
ATOM 646 N N . ALA A 1 83 ? -1.926 8.238 -1.656 1.00 87.81 83 ALA A N 1
ATOM 647 C CA . ALA A 1 83 ? -1.910 8.379 -0.207 1.00 87.81 83 ALA A CA 1
ATOM 648 C C . ALA A 1 83 ? -2.602 9.673 0.255 1.00 87.81 83 ALA A C 1
ATOM 650 O O . ALA A 1 83 ? -3.412 9.630 1.175 1.00 87.81 83 ALA A O 1
ATOM 651 N N . GLU A 1 84 ? -2.375 10.809 -0.409 1.00 88.50 84 GLU A N 1
ATOM 652 C CA . GLU A 1 84 ? -3.049 12.081 -0.120 1.00 88.50 84 GLU A CA 1
ATOM 653 C C . GLU A 1 84 ? -4.562 11.966 -0.310 1.00 88.50 84 GLU A C 1
ATOM 655 O O . GLU A 1 84 ? -5.330 12.355 0.571 1.00 88.50 84 GLU A O 1
ATOM 660 N N . ARG A 1 85 ? -5.007 11.353 -1.413 1.00 88.81 85 ARG A N 1
ATOM 661 C CA . ARG A 1 85 ? -6.431 11.094 -1.667 1.00 88.81 85 ARG A CA 1
ATOM 662 C C . ARG A 1 85 ? -7.068 10.221 -0.584 1.00 88.81 85 ARG A C 1
ATOM 664 O O . ARG A 1 85 ? -8.249 10.402 -0.290 1.00 88.81 85 ARG A O 1
ATOM 671 N N . LEU A 1 86 ? -6.313 9.272 -0.033 1.00 87.31 86 LEU A N 1
ATOM 672 C CA . LEU A 1 86 ? -6.754 8.395 1.053 1.00 87.31 86 LEU A CA 1
ATOM 673 C C . LEU A 1 86 ? -6.579 9.025 2.447 1.00 87.31 86 LEU A C 1
ATOM 675 O O . LEU A 1 86 ? -7.012 8.435 3.427 1.00 87.31 86 LEU A O 1
ATOM 679 N N . GLY A 1 87 ? -5.993 10.224 2.551 1.00 87.38 87 GLY A N 1
ATOM 680 C CA . GLY A 1 87 ? -5.756 10.908 3.827 1.00 87.38 87 GLY A CA 1
ATOM 681 C C . GLY A 1 87 ? -4.531 10.414 4.605 1.00 87.38 87 GLY A C 1
ATOM 682 O O . GLY A 1 87 ? -4.357 10.802 5.755 1.00 87.38 87 GLY A O 1
ATOM 683 N N . LEU A 1 88 ? -3.665 9.615 3.977 1.00 83.44 88 LEU A N 1
ATOM 684 C CA . LEU A 1 88 ? -2.511 8.947 4.593 1.00 83.44 88 LEU A CA 1
ATOM 685 C C . LEU A 1 88 ? -1.204 9.748 4.472 1.00 83.44 88 LEU A C 1
ATOM 687 O O . LEU A 1 88 ? -0.165 9.320 4.958 1.00 83.44 88 LEU A O 1
ATOM 691 N N . ALA A 1 89 ? -1.218 10.919 3.828 1.00 74.88 89 ALA A N 1
ATOM 692 C CA . ALA A 1 89 ? -0.005 11.679 3.495 1.00 74.88 89 ALA A CA 1
ATOM 693 C C . ALA A 1 89 ? 0.894 12.053 4.696 1.00 74.88 89 ALA A C 1
ATOM 695 O O . ALA A 1 89 ? 2.066 12.357 4.501 1.00 74.88 89 ALA A O 1
ATOM 696 N N . GLY A 1 90 ? 0.362 12.057 5.923 1.00 72.12 90 GLY A N 1
ATOM 697 C CA . GLY A 1 90 ? 1.132 12.306 7.149 1.00 72.12 90 GLY A CA 1
ATOM 698 C C . GLY A 1 90 ? 1.605 11.048 7.884 1.00 72.12 90 GLY A C 1
ATOM 699 O O . GLY A 1 90 ? 2.319 11.179 8.874 1.00 72.12 90 GLY A O 1
ATOM 700 N N . GLU A 1 91 ? 1.186 9.867 7.430 1.00 71.69 91 GLU A N 1
ATOM 701 C CA . GLU A 1 91 ? 1.409 8.572 8.088 1.00 71.69 91 GLU A CA 1
ATOM 702 C C . GLU A 1 91 ? 2.284 7.625 7.254 1.00 71.69 91 GLU A C 1
ATOM 704 O O . GLU A 1 91 ? 2.674 6.571 7.744 1.00 71.69 91 GLU A O 1
ATOM 709 N N . ILE A 1 92 ? 2.611 8.000 6.012 1.00 77.44 92 ILE A N 1
ATOM 710 C CA . ILE A 1 92 ? 3.440 7.190 5.116 1.00 77.44 92 ILE A CA 1
ATOM 711 C C . ILE A 1 92 ? 4.930 7.508 5.264 1.00 77.44 92 ILE A C 1
ATOM 713 O O . ILE A 1 92 ? 5.345 8.668 5.202 1.00 77.44 92 ILE A O 1
ATOM 717 N N . ASP A 1 93 ? 5.743 6.459 5.358 1.00 77.44 93 ASP A N 1
ATOM 718 C CA . ASP A 1 93 ? 7.195 6.552 5.212 1.00 77.44 93 ASP A CA 1
ATOM 719 C C . ASP A 1 93 ? 7.584 6.323 3.746 1.00 77.44 93 ASP A C 1
ATOM 721 O O . ASP A 1 93 ? 7.115 5.388 3.095 1.00 77.44 93 ASP A O 1
ATOM 725 N N . MET A 1 94 ? 8.426 7.203 3.196 1.00 68.75 94 MET A N 1
ATOM 726 C CA . MET A 1 94 ? 8.917 7.070 1.821 1.00 68.75 94 MET A CA 1
ATOM 727 C C . MET A 1 94 ? 10.007 6.003 1.758 1.00 68.75 94 MET A C 1
ATOM 729 O O . MET A 1 94 ? 10.975 6.055 2.519 1.00 68.75 94 MET A O 1
ATOM 733 N N . VAL A 1 95 ? 9.871 5.056 0.832 1.00 63.31 95 VAL A N 1
ATOM 734 C CA . VAL A 1 95 ? 10.900 4.034 0.619 1.00 63.31 95 VAL A CA 1
ATOM 735 C C . VAL A 1 95 ? 12.029 4.654 -0.208 1.00 63.31 95 VAL A C 1
ATOM 737 O O . VAL A 1 95 ? 11.835 4.920 -1.394 1.00 63.31 95 VAL A O 1
ATOM 740 N N . SER A 1 96 ? 13.171 4.937 0.431 1.00 54.81 96 SER A N 1
ATOM 741 C CA . SER A 1 96 ? 14.364 5.549 -0.187 1.00 54.81 96 SER A CA 1
ATOM 742 C C . SER A 1 96 ? 15.227 4.566 -0.967 1.00 54.81 96 SER A C 1
ATOM 744 O O . SER A 1 96 ? 15.441 3.460 -0.416 1.00 54.81 96 SER A O 1
#

pLDDT: mean 72.42, std 20.46, range [29.97, 92.94]

Foldseek 3Di:
DDDDDDDDDDDDDDDDPDQPPPRPWKFFWPDWDDDPQWIFTAGPVRDTDTGGPVQAAEAEEPDPPTWMAGNPNRYTYDYCVRCVVVVNNPPHHYRD

Sequence (96 aa):
MIFLAIGFVFFDPLGSKNPEGVDTDAFELRSVTMSGDDYEVVTYDDDLFVLSADNVEVLGLEDSGRDFMSRDESTLWLKPDTAERLGLAGEIDMVS